Protein AF-Q09J12-F1 (afdb_monomer_lite)

pLDDT: mean 71.83, std 7.69, range [46.0, 81.81]

Organism: Macaca mulatta (NCBI:txid9544)

Radius of gyration: 20.4 Å; chains: 1; bounding box: 49×26×62 Å

Sequence (131 aa):
KKATPLKLIWSLVALIFTFFVPLLSIVTCYCCIARKLCAHYQQSGKHNKKLKKSIKIIFIVVAAFLVSWLPFNTFKLLAIVSGLQQERYFPSAMLQLGMEVSGPLAFANSCVNPFIYYIFDSYIRRAIVHC

InterPro domains:
  IPR000276 G protein-coupled receptor, rhodopsin-like [PF00001] (7-117)
  IPR000276 G protein-coupled receptor, rhodopsin-like [PR00237] (11-34)
  IPR000276 G protein-coupled receptor, rhodopsin-like [PR00237] (54-78)
  IPR000276 G protein-coupled receptor, rhodopsin-like [PR00237] (99-125)
  IPR017452 GPCR, rhodopsin-like, 7TM [PS50262] (1-117)
  IPR050119 C-C chemokine receptor type 1-9-like [PTHR10489] (4-129)

Foldseek 3Di:
DQQDVVQLVVLVVVLCCLPVVLVVVLVVVVVVVVVVCVVVCVPPVDDPPVVVLVSVLSVVLSVLQCVLVVQLSVLVNVLNVCSNVVNPPHDNVVSVVSNVVSVVSNVCSVVVSVVSCCVRPPVVVVVVVVD

Secondary structure (DSSP, 8-state):
-PPPHHHHHHHHHHHHHHHHHHHHHHHHHHHHHHHHHHHHHHHH----HHHHHHHHHHHHHHHHHHHHHHHHHHHHHHHHHHHHTTTSSS-HHHHHHHHHHHHHHHHHHHHHHHHHHHHH-HHHHHHHHT-

Structure (mmCIF, N/CA/C/O backbone):
data_AF-Q09J12-F1
#
_entry.id   AF-Q09J12-F1
#
loop_
_atom_site.group_PDB
_atom_site.id
_atom_site.type_symbol
_atom_site.label_atom_id
_atom_site.label_alt_id
_atom_site.label_comp_id
_atom_site.label_asym_id
_atom_site.label_entity_id
_atom_site.label_seq_id
_atom_site.pdbx_PDB_ins_code
_atom_site.Cartn_x
_atom_site.Cartn_y
_atom_site.Cartn_z
_atom_site.occupancy
_atom_site.B_iso_or_equiv
_atom_site.auth_seq_id
_atom_site.auth_comp_id
_atom_site.auth_asym_id
_atom_site.auth_atom_id
_atom_site.pdbx_PDB_model_num
ATOM 1 N N . LYS A 1 1 ? 16.988 1.850 -25.900 1.00 48.19 1 LYS A N 1
ATOM 2 C CA . LYS A 1 1 ? 16.927 3.139 -25.159 1.00 48.19 1 LYS A CA 1
ATOM 3 C C . LYS A 1 1 ? 17.397 2.861 -23.725 1.00 48.19 1 LYS A C 1
ATOM 5 O O . LYS A 1 1 ? 16.629 2.284 -22.972 1.00 48.19 1 LYS A O 1
ATOM 10 N N . LYS A 1 2 ? 18.675 3.111 -23.385 1.00 46.00 2 LYS A N 1
ATOM 11 C CA . LYS A 1 2 ? 19.261 2.706 -22.086 1.00 46.00 2 LYS A CA 1
ATOM 12 C C . LYS A 1 2 ? 18.521 3.405 -20.937 1.00 46.00 2 LYS A C 1
ATOM 14 O O . LYS A 1 2 ? 18.435 4.632 -20.933 1.00 46.00 2 LYS A O 1
ATOM 19 N N . ALA A 1 3 ? 17.965 2.648 -19.992 1.00 56.19 3 ALA A N 1
ATOM 20 C CA . ALA A 1 3 ? 17.403 3.230 -18.778 1.00 56.19 3 ALA A CA 1
ATOM 21 C C . ALA A 1 3 ? 18.550 3.779 -17.918 1.00 56.19 3 ALA A C 1
ATOM 23 O O . ALA A 1 3 ? 19.540 3.093 -17.673 1.00 56.19 3 ALA A O 1
ATOM 24 N N . THR A 1 4 ? 18.445 5.036 -17.496 1.00 68.75 4 THR A N 1
ATOM 25 C CA . THR A 1 4 ? 19.445 5.675 -16.640 1.00 68.75 4 THR A CA 1
ATOM 26 C C . THR A 1 4 ? 19.473 4.992 -15.265 1.00 68.75 4 THR A C 1
ATOM 28 O O . THR A 1 4 ? 18.400 4.756 -14.703 1.00 68.75 4 THR A O 1
ATOM 31 N N . PRO A 1 5 ? 20.657 4.713 -14.681 1.00 68.81 5 PRO A N 1
ATOM 32 C CA . PRO A 1 5 ? 20.793 4.033 -13.381 1.00 68.81 5 PRO A CA 1
ATOM 33 C C . PRO A 1 5 ? 20.008 4.735 -12.263 1.00 68.81 5 PRO A C 1
ATOM 35 O O . PRO A 1 5 ? 19.486 4.096 -11.354 1.00 68.81 5 PRO A O 1
ATOM 38 N N . LEU A 1 6 ? 19.816 6.047 -12.400 1.00 71.75 6 LEU A N 1
ATOM 39 C CA . LEU A 1 6 ? 18.989 6.861 -11.521 1.00 71.75 6 LEU A CA 1
ATOM 40 C C . LEU A 1 6 ? 17.532 6.361 -11.427 1.00 71.75 6 LEU A C 1
ATOM 42 O O . LEU A 1 6 ? 16.976 6.303 -10.336 1.00 71.75 6 LEU A O 1
ATOM 46 N N . LYS A 1 7 ? 16.906 5.945 -12.539 1.00 71.38 7 LYS A N 1
ATOM 47 C CA . LYS A 1 7 ? 15.503 5.479 -12.547 1.00 71.38 7 LYS A CA 1
ATOM 48 C C . LYS A 1 7 ? 15.308 4.171 -11.778 1.00 71.38 7 LYS A C 1
ATOM 50 O O . LYS A 1 7 ? 14.260 3.979 -11.160 1.00 71.38 7 LYS A O 1
ATOM 55 N N . LEU A 1 8 ? 16.310 3.291 -11.807 1.00 70.06 8 LEU A N 1
ATOM 56 C CA . LEU A 1 8 ? 16.318 2.056 -11.024 1.00 70.06 8 LEU A CA 1
ATOM 57 C C . LEU A 1 8 ? 16.431 2.347 -9.532 1.00 70.06 8 LEU A C 1
ATOM 59 O O . LEU A 1 8 ? 15.636 1.823 -8.759 1.00 70.06 8 LEU A O 1
ATOM 63 N N . ILE A 1 9 ? 17.370 3.216 -9.148 1.00 77.56 9 ILE A N 1
ATOM 64 C CA . ILE A 1 9 ? 17.574 3.600 -7.747 1.00 77.56 9 ILE A CA 1
ATOM 65 C C . ILE A 1 9 ? 16.275 4.169 -7.174 1.00 77.56 9 ILE A C 1
ATOM 67 O O . ILE A 1 9 ? 15.800 3.683 -6.155 1.00 77.56 9 ILE A O 1
ATOM 71 N N . TRP A 1 10 ? 15.631 5.113 -7.869 1.00 77.25 10 TRP A N 1
ATOM 72 C CA . TRP A 1 10 ? 14.355 5.677 -7.416 1.00 77.25 10 TRP A CA 1
ATOM 73 C C . TRP A 1 10 ? 13.234 4.644 -7.307 1.00 77.25 10 TRP A C 1
ATOM 75 O O . TRP A 1 10 ? 12.438 4.716 -6.376 1.00 77.25 10 TRP A O 1
ATOM 85 N N . SER A 1 11 ? 13.163 3.683 -8.229 1.00 74.31 11 SER A N 1
ATOM 86 C CA . SER A 1 11 ? 12.115 2.655 -8.203 1.00 74.31 11 SER A CA 1
ATOM 87 C C . SER A 1 11 ? 12.320 1.662 -7.056 1.00 74.31 11 SER A C 1
ATOM 89 O O . SER A 1 11 ? 11.360 1.313 -6.376 1.00 74.31 11 SER A O 1
ATOM 91 N N . LEU A 1 12 ? 13.565 1.255 -6.791 1.00 76.50 12 LEU A N 1
ATOM 92 C CA . LEU A 1 12 ? 13.913 0.397 -5.654 1.00 76.50 12 LEU A CA 1
ATOM 93 C C . LEU A 1 12 ? 13.688 1.113 -4.322 1.00 76.50 12 LEU A C 1
ATOM 95 O O . LEU A 1 12 ? 13.082 0.545 -3.417 1.00 76.50 12 LEU A O 1
ATOM 99 N N . VAL A 1 13 ? 14.120 2.373 -4.221 1.00 79.56 13 VAL A N 1
ATOM 100 C CA . VAL A 1 13 ? 13.886 3.213 -3.041 1.00 79.56 13 VAL A CA 1
ATOM 101 C C . VAL A 1 13 ? 12.392 3.370 -2.794 1.00 79.56 13 VAL A C 1
ATOM 103 O O . VAL A 1 13 ? 11.956 3.148 -1.670 1.00 79.56 13 VAL A O 1
ATOM 106 N N . ALA A 1 14 ? 11.601 3.683 -3.826 1.00 78.94 14 ALA A N 1
ATOM 107 C CA . ALA A 1 14 ? 10.153 3.804 -3.707 1.00 78.94 14 ALA A CA 1
ATOM 108 C C . ALA A 1 14 ? 9.515 2.499 -3.219 1.00 78.94 14 ALA A C 1
ATOM 110 O O . ALA A 1 14 ? 8.726 2.545 -2.284 1.00 78.94 14 ALA A O 1
ATOM 111 N N . LEU A 1 15 ? 9.904 1.348 -3.779 1.00 75.56 15 LEU A N 1
ATOM 112 C CA . LEU A 1 15 ? 9.351 0.042 -3.414 1.00 75.56 15 LEU A CA 1
ATOM 113 C C . LEU A 1 15 ? 9.677 -0.322 -1.958 1.00 75.56 15 LEU A C 1
ATOM 115 O O . LEU A 1 15 ? 8.775 -0.671 -1.194 1.00 75.56 15 LEU A O 1
ATOM 119 N N . ILE A 1 16 ? 10.935 -0.132 -1.543 1.00 76.94 16 ILE A N 1
ATOM 120 C CA . ILE A 1 16 ? 11.374 -0.318 -0.154 1.00 76.94 16 ILE A CA 1
ATOM 121 C C . ILE A 1 16 ? 10.613 0.629 0.777 1.00 76.94 16 ILE A C 1
ATOM 123 O O . ILE A 1 16 ? 10.078 0.177 1.785 1.00 76.94 16 ILE A O 1
ATOM 127 N N . PHE A 1 17 ? 10.494 1.915 0.442 1.00 75.06 17 PHE A N 1
ATOM 128 C CA . PHE A 1 17 ? 9.785 2.885 1.281 1.00 75.06 17 PHE A CA 1
ATOM 129 C C . PHE A 1 17 ? 8.292 2.573 1.396 1.00 75.06 17 PHE A C 1
ATOM 131 O O . PHE A 1 17 ? 7.764 2.552 2.506 1.00 75.06 17 PHE A O 1
ATOM 138 N N . THR A 1 18 ? 7.614 2.275 0.283 1.00 72.75 18 THR A N 1
ATOM 139 C CA . THR A 1 18 ? 6.187 1.917 0.296 1.00 72.75 18 THR A CA 1
ATOM 140 C C . THR A 1 18 ? 5.903 0.640 1.072 1.00 72.75 18 THR A C 1
ATOM 142 O O . THR A 1 18 ? 4.796 0.494 1.572 1.00 72.75 18 THR A O 1
ATOM 145 N N . PHE A 1 19 ? 6.875 -0.265 1.210 1.00 71.81 19 PHE A N 1
ATOM 146 C CA . PHE A 1 19 ? 6.693 -1.512 1.946 1.00 71.81 19 PHE A CA 1
ATOM 147 C C . PHE A 1 19 ? 7.108 -1.395 3.417 1.00 71.81 19 PHE A C 1
ATOM 149 O O . PHE A 1 19 ? 6.331 -1.721 4.311 1.00 71.81 19 PHE A O 1
ATOM 156 N N . PHE A 1 20 ? 8.312 -0.892 3.696 1.00 76.38 20 PHE A N 1
ATOM 157 C CA . PHE A 1 20 ? 8.864 -0.854 5.050 1.00 76.38 20 PHE A CA 1
ATOM 158 C C . PHE A 1 20 ? 8.251 0.239 5.919 1.00 76.38 20 PHE A C 1
ATOM 160 O O . PHE A 1 20 ? 8.015 -0.008 7.098 1.00 76.38 20 PHE A O 1
ATOM 167 N N . VAL A 1 21 ? 7.955 1.426 5.379 1.00 75.94 21 VAL A N 1
ATOM 168 C CA . VAL A 1 21 ? 7.422 2.526 6.201 1.00 75.94 21 VAL A CA 1
ATOM 169 C C . VAL A 1 21 ? 6.047 2.187 6.791 1.00 75.94 21 VAL A C 1
ATOM 171 O O . VAL A 1 21 ? 5.884 2.323 8.008 1.00 75.94 21 VAL A O 1
ATOM 174 N N . PRO A 1 22 ? 5.063 1.685 6.016 1.00 74.69 22 PRO A N 1
ATOM 175 C CA . PRO A 1 22 ? 3.766 1.329 6.585 1.00 74.69 22 PRO A CA 1
ATOM 176 C C . PRO A 1 22 ? 3.857 0.129 7.531 1.00 74.69 22 PRO A C 1
ATOM 178 O O . PRO A 1 22 ? 3.194 0.107 8.568 1.00 74.69 22 PRO A O 1
ATOM 181 N N . LEU A 1 23 ? 4.716 -0.844 7.215 1.00 74.75 23 LEU A N 1
ATOM 182 C CA . LEU A 1 23 ? 4.882 -2.059 8.008 1.00 74.75 23 LEU A CA 1
ATOM 183 C C . LEU A 1 23 ? 5.529 -1.758 9.367 1.00 74.75 23 LEU A C 1
ATOM 185 O O . LEU A 1 23 ? 5.001 -2.164 10.401 1.00 74.75 23 LEU A O 1
ATOM 189 N N . LEU A 1 24 ? 6.599 -0.959 9.391 1.00 80.44 24 LEU A N 1
ATOM 190 C CA . LEU A 1 24 ? 7.237 -0.502 10.629 1.00 80.44 24 LEU A CA 1
ATOM 191 C C . LEU A 1 24 ? 6.306 0.386 11.463 1.00 80.44 24 LEU A C 1
ATOM 193 O O . LEU A 1 24 ? 6.288 0.262 12.690 1.00 80.44 24 LEU A O 1
ATOM 197 N N . SER A 1 25 ? 5.505 1.242 10.819 1.00 80.94 25 SER A N 1
ATOM 198 C CA . SER A 1 25 ? 4.523 2.087 11.509 1.00 80.94 25 SER A CA 1
ATOM 199 C C . SER A 1 25 ? 3.460 1.246 12.221 1.00 80.94 25 SER A C 1
ATOM 201 O O . SER A 1 25 ? 3.239 1.422 13.422 1.00 80.94 25 SER A O 1
ATOM 203 N N . ILE A 1 26 ? 2.871 0.260 11.531 1.00 78.69 26 ILE A N 1
ATOM 204 C CA . ILE A 1 26 ? 1.891 -0.659 12.127 1.00 78.69 26 ILE A CA 1
ATOM 205 C C . ILE A 1 26 ? 2.515 -1.453 13.264 1.00 78.69 26 ILE A C 1
ATOM 207 O O . ILE A 1 26 ? 1.932 -1.503 14.344 1.00 78.69 26 ILE A O 1
ATOM 211 N N . VAL A 1 27 ? 3.682 -2.064 13.043 1.00 80.38 27 VAL A N 1
ATOM 212 C CA . VAL A 1 27 ? 4.345 -2.897 14.055 1.00 80.38 27 VAL A CA 1
ATOM 213 C C . VAL A 1 27 ? 4.642 -2.076 15.304 1.00 80.38 27 VAL A C 1
ATOM 215 O O . VAL A 1 27 ? 4.250 -2.469 16.399 1.00 80.38 27 VAL A O 1
ATOM 218 N N . THR A 1 28 ? 5.246 -0.897 15.152 1.00 81.81 28 THR A N 1
ATOM 219 C CA . THR A 1 28 ? 5.572 -0.022 16.287 1.00 81.81 28 THR A CA 1
ATOM 220 C C . THR A 1 28 ? 4.307 0.425 17.015 1.00 81.81 28 THR A C 1
ATOM 222 O O . TH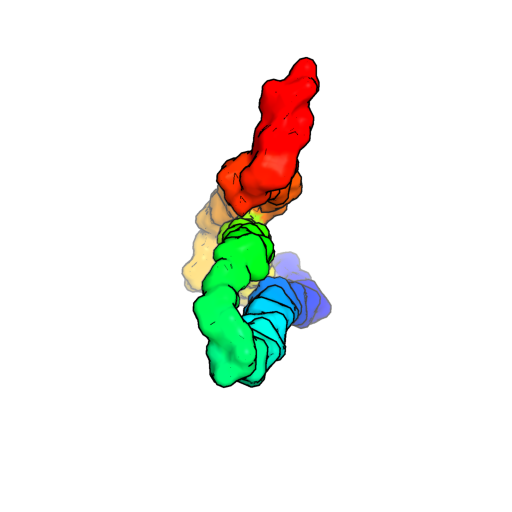R A 1 28 ? 4.239 0.357 18.244 1.00 81.81 28 THR A O 1
ATOM 225 N N . CYS A 1 29 ? 3.268 0.820 16.274 1.00 79.44 29 CYS A N 1
ATOM 226 C CA . CYS A 1 29 ? 1.987 1.212 16.853 1.00 79.44 29 CYS A CA 1
ATOM 227 C C . CYS A 1 29 ? 1.349 0.045 17.625 1.00 79.44 29 CYS A C 1
ATOM 229 O O . CYS A 1 29 ? 0.914 0.220 18.763 1.00 79.44 29 CYS A O 1
ATOM 231 N N . TYR A 1 30 ? 1.368 -1.165 17.061 1.00 76.50 30 TYR A N 1
ATOM 232 C CA . TYR A 1 30 ? 0.812 -2.371 17.670 1.00 76.50 30 TYR A CA 1
ATOM 233 C C . TYR A 1 30 ? 1.598 -2.807 18.906 1.00 76.50 30 TYR A C 1
ATOM 235 O O . TYR A 1 30 ? 0.992 -3.139 19.921 1.00 76.50 30 TYR A O 1
ATOM 243 N N . CYS A 1 31 ? 2.930 -2.727 18.877 1.00 80.25 31 CYS A N 1
ATOM 244 C CA . CYS A 1 31 ? 3.772 -2.943 20.050 1.00 80.25 31 CYS A CA 1
ATOM 245 C C . CYS A 1 31 ? 3.442 -1.937 21.162 1.00 80.25 31 CYS A C 1
ATOM 247 O O . CYS A 1 31 ? 3.271 -2.331 22.314 1.00 80.25 31 CYS A O 1
ATOM 249 N N . CYS A 1 32 ? 3.293 -0.650 20.836 1.00 80.94 32 CYS A N 1
ATOM 250 C CA . CYS A 1 32 ? 2.915 0.385 21.801 1.00 80.94 32 CYS A CA 1
ATOM 251 C C . CYS A 1 32 ? 1.510 0.165 22.379 1.00 80.94 32 CYS A C 1
ATOM 253 O O . CYS A 1 32 ? 1.312 0.297 23.587 1.00 80.94 32 CYS A O 1
ATOM 255 N N . ILE A 1 33 ? 0.541 -0.207 21.539 1.00 76.94 33 ILE A N 1
ATOM 256 C CA . ILE A 1 33 ? -0.823 -0.522 21.965 1.00 76.94 33 ILE A CA 1
ATOM 257 C C . ILE A 1 33 ? -0.846 -1.776 22.829 1.00 76.94 33 ILE A C 1
ATOM 259 O O . ILE A 1 33 ? -1.488 -1.756 23.869 1.00 76.94 33 ILE A O 1
ATOM 263 N N . ALA A 1 34 ? -0.158 -2.848 22.437 1.00 74.25 34 ALA A N 1
ATOM 264 C CA . ALA A 1 34 ? -0.085 -4.084 23.206 1.00 74.25 34 ALA A CA 1
ATOM 265 C C . ALA A 1 34 ? 0.550 -3.837 24.578 1.00 74.25 34 ALA A C 1
ATOM 267 O O . ALA A 1 34 ? 0.011 -4.288 25.583 1.00 74.25 34 ALA A O 1
ATOM 268 N N . ARG A 1 35 ? 1.626 -3.039 24.645 1.00 81.19 35 ARG A N 1
ATOM 269 C CA . ARG A 1 35 ? 2.248 -2.625 25.913 1.00 81.19 35 ARG A CA 1
ATOM 270 C C . ARG A 1 35 ? 1.289 -1.817 26.784 1.00 81.19 35 ARG A C 1
ATOM 272 O O . ARG A 1 35 ? 1.092 -2.165 27.945 1.00 81.19 35 ARG A O 1
ATOM 279 N N . LYS A 1 36 ? 0.647 -0.780 26.227 1.00 76.69 36 LYS A N 1
ATOM 280 C CA . LYS A 1 36 ? -0.356 0.017 26.957 1.00 76.69 36 LYS A CA 1
ATOM 281 C C . LYS A 1 36 ? -1.537 -0.837 27.397 1.00 76.69 36 LYS A C 1
ATOM 283 O O . LYS A 1 36 ? -2.012 -0.670 28.510 1.00 76.69 36 LYS A O 1
ATOM 288 N N . LEU A 1 37 ? -2.010 -1.745 26.550 1.00 69.25 37 LEU A N 1
ATOM 289 C CA . LEU A 1 37 ? -3.152 -2.596 26.844 1.00 69.25 37 LEU A CA 1
ATOM 290 C C . LEU A 1 37 ? -2.805 -3.628 27.914 1.00 69.25 37 LEU A C 1
ATOM 292 O O . LEU A 1 37 ? -3.603 -3.776 28.821 1.00 69.25 37 LEU A O 1
ATOM 296 N N . CYS A 1 38 ? -1.637 -4.275 27.877 1.00 69.25 38 CYS A N 1
ATOM 297 C CA . CYS A 1 38 ? -1.190 -5.155 28.962 1.00 69.25 38 CYS A CA 1
ATOM 298 C C . CYS A 1 38 ? -1.117 -4.400 30.293 1.00 69.25 38 CYS A C 1
ATOM 300 O O . CYS A 1 38 ? -1.721 -4.845 31.265 1.00 69.25 38 CYS A O 1
ATOM 302 N N . ALA A 1 39 ? -0.483 -3.223 30.313 1.0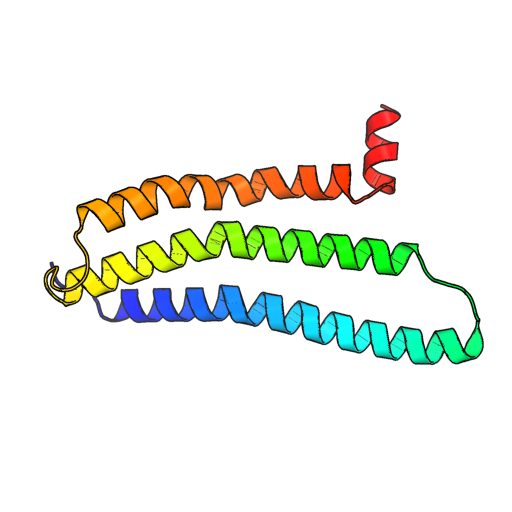0 72.81 39 ALA A N 1
ATOM 303 C CA . ALA A 1 39 ? -0.378 -2.401 31.519 1.00 72.81 39 ALA A CA 1
ATOM 304 C C . ALA A 1 39 ? -1.755 -1.970 32.067 1.00 72.81 39 ALA A C 1
ATOM 306 O O . ALA A 1 39 ? -1.992 -2.016 33.269 1.00 72.81 39 ALA A O 1
ATOM 307 N N . HIS A 1 40 ? -2.695 -1.596 31.192 1.00 64.88 40 HIS A N 1
ATOM 308 C CA . HIS A 1 40 ? -4.026 -1.118 31.591 1.00 64.88 40 HIS A CA 1
ATOM 309 C C . HIS A 1 40 ? -5.032 -2.250 31.875 1.00 64.88 40 HIS A C 1
ATOM 311 O O . HIS A 1 40 ? -5.956 -2.074 32.671 1.00 64.88 40 HIS A O 1
ATOM 317 N N . TYR A 1 41 ? -4.887 -3.408 31.222 1.00 60.69 41 TYR A N 1
ATOM 318 C CA . TYR A 1 41 ? -5.739 -4.591 31.397 1.00 60.69 41 TYR A CA 1
ATOM 319 C C . TYR A 1 41 ? -5.477 -5.258 32.744 1.00 60.69 41 TYR A C 1
ATOM 321 O O . TYR A 1 41 ? -6.431 -5.656 33.407 1.00 60.69 41 TYR A O 1
ATOM 329 N N . GLN A 1 42 ? -4.213 -5.268 33.184 1.00 58.72 42 GLN A N 1
ATOM 330 C CA . GLN A 1 42 ? -3.835 -5.668 34.541 1.00 58.72 42 GLN A CA 1
ATOM 331 C C . GLN A 1 42 ? -4.502 -4.807 35.625 1.00 58.72 42 GLN A C 1
ATOM 333 O O . GLN A 1 42 ? -4.690 -5.292 36.734 1.00 58.72 42 GLN A O 1
ATOM 338 N N . GLN A 1 43 ? -4.888 -3.562 35.315 1.00 57.59 43 GLN A N 1
ATOM 339 C CA . GLN A 1 43 ? -5.448 -2.630 36.300 1.00 57.59 43 GLN A CA 1
ATOM 340 C C . GLN A 1 43 ? -6.963 -2.391 36.207 1.00 57.59 43 GLN A C 1
ATOM 342 O O . GLN A 1 43 ? -7.553 -1.953 37.187 1.00 57.59 43 GLN A O 1
ATOM 347 N N . SER A 1 44 ? -7.617 -2.625 35.060 1.00 58.34 44 SER A N 1
ATOM 348 C CA . SER A 1 44 ? -8.990 -2.122 34.846 1.00 58.34 44 SER A CA 1
ATOM 349 C C . SER A 1 44 ? -10.012 -3.150 34.343 1.00 58.34 44 SER A C 1
ATOM 351 O O . SER A 1 44 ? -11.206 -2.856 34.368 1.00 58.34 44 SER A O 1
ATOM 353 N N . GLY A 1 45 ? -9.608 -4.332 33.855 1.00 57.53 45 GLY A N 1
ATOM 354 C CA . GLY A 1 45 ? -10.531 -5.382 33.370 1.00 57.53 45 GLY A CA 1
ATOM 355 C C . GLY A 1 45 ? -11.465 -4.989 32.202 1.00 57.53 45 GLY A C 1
ATOM 356 O O . GLY A 1 45 ? -12.196 -5.824 31.671 1.00 57.53 45 GLY A O 1
ATOM 357 N N . LYS A 1 46 ? -11.460 -3.725 31.756 1.00 57.66 46 LYS A N 1
ATOM 358 C CA . LYS A 1 46 ? -12.350 -3.200 30.716 1.00 57.66 46 LYS A CA 1
ATOM 359 C C . LYS A 1 46 ? -11.777 -3.419 29.318 1.00 57.66 46 LYS A C 1
ATOM 361 O O . LYS A 1 46 ? -10.734 -2.891 28.936 1.00 57.66 46 LYS A O 1
ATOM 366 N N . HIS A 1 47 ? -12.530 -4.155 28.505 1.00 59.38 47 HIS A N 1
ATOM 367 C CA . HIS A 1 47 ? -12.227 -4.414 27.101 1.00 59.38 47 HIS A CA 1
ATOM 368 C C . HIS A 1 47 ? -12.449 -3.147 26.252 1.00 59.38 47 HIS A C 1
ATOM 370 O O . HIS A 1 47 ? -13.584 -2.797 25.923 1.00 59.38 47 HIS A O 1
ATOM 376 N N . ASN A 1 48 ? -11.374 -2.466 25.842 1.00 68.50 48 ASN A N 1
ATOM 377 C CA . ASN A 1 48 ? -11.450 -1.264 25.000 1.00 68.50 48 ASN A CA 1
ATOM 378 C C . ASN A 1 48 ? -11.764 -1.603 23.524 1.00 68.50 48 ASN A C 1
ATOM 380 O O . ASN A 1 48 ? -10.913 -1.539 22.635 1.00 68.50 48 ASN A O 1
ATOM 384 N N . LYS A 1 49 ? -13.026 -1.971 23.253 1.00 68.81 49 LYS A N 1
ATOM 385 C CA . LYS A 1 49 ? -13.541 -2.345 21.917 1.00 68.81 49 LYS A CA 1
ATOM 386 C C . LYS A 1 49 ? -13.362 -1.234 20.866 1.00 68.81 49 LYS A C 1
ATOM 388 O O . LYS A 1 49 ? -13.147 -1.538 19.696 1.00 68.81 49 LYS A O 1
ATOM 393 N N . LYS A 1 50 ? -13.406 0.044 21.274 1.00 67.75 50 LYS A N 1
ATOM 394 C CA . LYS A 1 50 ? -13.217 1.205 20.379 1.00 67.75 50 LYS A CA 1
ATOM 395 C C . LYS A 1 50 ? -11.789 1.292 19.826 1.00 67.75 50 LYS A C 1
ATOM 397 O O . LYS A 1 50 ? -11.621 1.459 18.625 1.00 67.75 50 LYS A O 1
ATOM 402 N N . LEU A 1 51 ? -10.774 1.085 20.669 1.00 70.06 51 LEU A N 1
ATOM 403 C CA . LEU A 1 51 ? -9.366 1.139 20.258 1.00 70.06 51 LEU A CA 1
ATOM 404 C C . LEU A 1 51 ? -9.031 0.032 19.247 1.00 70.06 51 LEU A C 1
ATOM 406 O O . LEU A 1 51 ? -8.465 0.308 18.192 1.00 70.06 51 LEU A O 1
ATOM 410 N N . LYS A 1 52 ? -9.457 -1.210 19.526 1.00 71.00 52 LYS A N 1
ATOM 411 C CA . LYS A 1 52 ? -9.301 -2.342 18.592 1.00 71.00 52 LYS A CA 1
ATOM 412 C C . LYS A 1 52 ? -9.931 -2.054 17.228 1.00 71.00 52 LYS A C 1
ATOM 414 O O . LYS A 1 52 ? -9.382 -2.447 16.203 1.00 71.00 52 LYS A O 1
ATOM 419 N N . LYS A 1 53 ? -11.065 -1.350 17.213 1.00 72.12 53 LYS A N 1
ATOM 420 C CA . LYS A 1 53 ? -11.756 -0.958 15.986 1.00 72.12 53 LYS A CA 1
ATOM 421 C C . LYS A 1 53 ? -10.961 0.074 15.178 1.00 72.12 53 LYS A C 1
ATOM 423 O O . LYS A 1 53 ? -10.762 -0.151 13.990 1.00 72.12 53 LYS A O 1
ATOM 428 N N . SER A 1 54 ? -10.439 1.128 15.808 1.00 71.75 54 SER A N 1
ATOM 429 C CA . SER A 1 54 ? -9.581 2.119 15.136 1.00 71.75 54 SER A CA 1
ATOM 430 C C . SER A 1 54 ? -8.315 1.495 14.546 1.00 71.75 54 SER A C 1
ATOM 432 O O . SER A 1 54 ? -7.949 1.794 13.416 1.00 71.75 54 SER A O 1
ATOM 434 N N . ILE A 1 55 ? -7.686 0.564 15.265 1.00 70.75 55 ILE A N 1
ATOM 435 C CA . ILE A 1 55 ? -6.499 -0.154 14.774 1.00 70.75 55 ILE A CA 1
ATOM 436 C C . ILE A 1 55 ? -6.841 -1.019 13.566 1.00 70.75 55 ILE A C 1
ATOM 438 O O . ILE A 1 55 ? -6.106 -1.022 12.583 1.00 70.75 55 ILE A O 1
ATOM 442 N N . LYS A 1 56 ? -7.976 -1.728 13.620 1.00 74.56 56 LYS A N 1
ATOM 443 C CA . LYS A 1 56 ? -8.457 -2.524 12.490 1.00 74.56 56 LYS A CA 1
ATOM 444 C C . LYS A 1 56 ? -8.663 -1.651 11.249 1.00 74.56 56 LYS A C 1
ATOM 446 O O . LYS A 1 56 ? -8.278 -2.071 10.167 1.00 74.56 56 LYS A O 1
ATOM 451 N N . ILE A 1 57 ? -9.206 -0.441 11.403 1.00 75.50 57 ILE A N 1
ATOM 452 C CA . ILE A 1 57 ? -9.360 0.517 10.297 1.00 75.50 57 ILE A CA 1
ATOM 453 C C . ILE A 1 57 ? -7.994 0.897 9.717 1.00 75.50 57 ILE A C 1
ATOM 455 O O . ILE A 1 57 ? -7.804 0.774 8.514 1.00 75.50 57 ILE A O 1
ATOM 459 N N . ILE A 1 58 ? -7.030 1.292 10.557 1.00 75.19 58 ILE A N 1
ATOM 460 C CA . ILE A 1 58 ? -5.681 1.679 10.105 1.00 75.19 58 ILE A CA 1
ATOM 461 C C . ILE A 1 58 ? -5.007 0.527 9.353 1.00 75.19 58 ILE A C 1
ATOM 463 O O . ILE A 1 58 ? -4.452 0.737 8.278 1.00 75.19 58 ILE A O 1
ATOM 467 N N . PHE A 1 59 ? -5.099 -0.698 9.876 1.00 76.81 59 PHE A N 1
ATOM 468 C CA . PHE A 1 59 ? -4.562 -1.881 9.209 1.00 76.81 59 PHE A CA 1
ATOM 469 C C . PHE A 1 59 ? -5.203 -2.108 7.833 1.00 76.81 59 PHE A C 1
ATOM 471 O O . PHE A 1 59 ? -4.491 -2.375 6.871 1.00 76.81 59 PHE A O 1
ATOM 478 N N . ILE A 1 60 ? -6.529 -1.962 7.718 1.00 78.38 60 ILE A N 1
ATOM 479 C CA . ILE A 1 60 ? -7.247 -2.110 6.443 1.00 78.38 60 ILE A CA 1
ATOM 480 C C . ILE A 1 60 ? -6.833 -1.020 5.446 1.00 78.38 60 ILE A C 1
ATOM 482 O O . ILE A 1 60 ? -6.587 -1.341 4.289 1.00 78.38 60 ILE A O 1
ATOM 486 N N . VAL A 1 61 ? -6.705 0.240 5.880 1.00 78.19 61 VAL A N 1
ATOM 487 C CA . VAL A 1 61 ? -6.242 1.348 5.021 1.00 78.19 61 VAL A CA 1
ATOM 488 C C . VAL A 1 61 ? -4.830 1.085 4.504 1.00 78.19 61 VAL A C 1
ATOM 490 O O . VAL A 1 61 ? -4.576 1.215 3.311 1.00 78.19 61 VAL A O 1
ATOM 493 N N . VAL A 1 62 ? -3.914 0.657 5.373 1.00 78.56 62 VAL A N 1
ATOM 494 C CA . VAL A 1 62 ? -2.541 0.345 4.961 1.00 78.56 62 VAL A CA 1
ATOM 495 C C . VAL A 1 62 ? -2.494 -0.877 4.045 1.00 78.56 62 VAL A C 1
ATOM 497 O O . VAL A 1 62 ? -1.775 -0.858 3.052 1.00 78.56 62 VAL A O 1
ATOM 500 N N . ALA A 1 63 ? -3.270 -1.924 4.327 1.00 77.56 63 ALA A N 1
ATOM 501 C CA . ALA A 1 63 ? -3.353 -3.088 3.452 1.00 77.56 63 ALA A CA 1
ATOM 502 C C . ALA A 1 63 ? -3.898 -2.707 2.067 1.00 77.56 63 ALA A C 1
ATOM 504 O O . ALA A 1 63 ? -3.330 -3.117 1.059 1.00 77.56 63 ALA A O 1
ATOM 505 N N . ALA A 1 64 ? -4.943 -1.877 2.008 1.00 80.88 64 ALA A N 1
ATOM 506 C CA . ALA A 1 64 ? -5.477 -1.354 0.756 1.00 80.88 64 ALA A CA 1
ATOM 507 C C . ALA A 1 64 ? -4.432 -0.521 0.007 1.00 80.88 64 ALA A C 1
ATOM 509 O O . ALA A 1 64 ? -4.234 -0.737 -1.187 1.00 80.88 64 ALA A O 1
ATOM 510 N N . PHE A 1 65 ? -3.700 0.351 0.703 1.00 77.31 65 PHE A N 1
ATOM 511 C CA . PHE A 1 65 ? -2.600 1.114 0.120 1.00 77.31 65 PHE A CA 1
ATOM 512 C C . PHE A 1 65 ? -1.535 0.199 -0.489 1.00 77.31 65 PHE A C 1
ATOM 514 O O . PHE A 1 65 ? -1.180 0.363 -1.653 1.00 77.31 65 PHE A O 1
ATOM 521 N N . LEU A 1 66 ? -1.084 -0.813 0.255 1.00 78.62 66 LEU A N 1
ATOM 522 C CA . LEU A 1 66 ? -0.109 -1.786 -0.231 1.00 78.62 66 LEU A CA 1
ATOM 523 C C . LEU A 1 66 ? -0.639 -2.546 -1.449 1.00 78.62 66 LEU A C 1
ATOM 525 O O . LEU A 1 66 ? 0.033 -2.585 -2.469 1.00 78.62 66 LEU A O 1
ATOM 529 N N . VAL A 1 67 ? -1.852 -3.095 -1.397 1.00 76.56 67 VAL A N 1
ATOM 530 C CA . VAL A 1 67 ? -2.434 -3.861 -2.516 1.00 76.56 67 VAL A CA 1
ATOM 531 C C . VAL A 1 67 ? -2.657 -2.991 -3.756 1.00 76.56 67 VAL A C 1
ATOM 533 O O . VAL A 1 67 ? -2.519 -3.479 -4.872 1.00 76.56 67 VAL A O 1
ATOM 536 N N . SER A 1 68 ? -2.956 -1.704 -3.580 1.00 80.00 68 SER A N 1
ATOM 537 C CA . SER A 1 68 ? -3.179 -0.766 -4.688 1.00 80.00 68 SER A CA 1
ATOM 538 C C . SER A 1 68 ? -1.870 -0.312 -5.336 1.00 80.00 68 SER A C 1
ATOM 540 O O . SER A 1 68 ? -1.764 -0.227 -6.557 1.00 80.00 68 SER A O 1
ATOM 542 N N . TRP A 1 69 ? -0.855 -0.016 -4.520 1.00 76.31 69 TRP A N 1
ATOM 543 C CA . TRP A 1 69 ? 0.399 0.589 -4.974 1.00 76.31 69 TRP A CA 1
ATOM 544 C C . TRP A 1 69 ? 1.484 -0.431 -5.318 1.00 76.31 69 TRP A C 1
ATOM 546 O O . TRP A 1 69 ? 2.292 -0.180 -6.214 1.00 76.31 69 TRP A O 1
ATOM 556 N N . LEU A 1 70 ? 1.529 -1.574 -4.635 1.00 77.81 70 LEU A N 1
ATOM 557 C CA . LEU A 1 70 ? 2.534 -2.612 -4.856 1.00 77.81 70 LEU A CA 1
ATOM 558 C C . LEU A 1 70 ? 2.532 -3.157 -6.295 1.00 77.81 70 LEU A C 1
ATOM 560 O O . LEU A 1 70 ? 3.604 -3.149 -6.897 1.00 77.81 70 LEU A O 1
ATOM 564 N N . PRO A 1 71 ? 1.399 -3.581 -6.899 1.00 76.38 71 PRO A N 1
ATOM 565 C CA . PRO A 1 71 ? 1.414 -4.120 -8.259 1.00 76.38 71 PRO A CA 1
ATOM 566 C C . PRO A 1 71 ? 1.915 -3.087 -9.272 1.00 76.38 71 PRO A C 1
ATOM 568 O O . PRO A 1 71 ? 2.761 -3.414 -10.101 1.00 76.38 71 PRO A O 1
ATOM 571 N N . PHE A 1 72 ? 1.487 -1.826 -9.154 1.00 78.25 72 PHE A N 1
ATOM 572 C CA . PHE A 1 72 ? 1.932 -0.753 -10.045 1.00 78.25 72 PHE A CA 1
ATOM 573 C C . PHE A 1 72 ? 3.442 -0.502 -9.951 1.00 78.25 72 PHE A C 1
ATOM 575 O O . PHE A 1 72 ? 4.130 -0.434 -10.971 1.00 78.25 72 PHE A O 1
ATOM 582 N N . ASN A 1 73 ? 3.989 -0.423 -8.734 1.00 78.00 73 ASN A N 1
ATOM 583 C CA . ASN A 1 73 ? 5.429 -0.241 -8.540 1.00 78.00 73 ASN A CA 1
ATOM 584 C C . ASN A 1 73 ? 6.241 -1.461 -9.004 1.00 78.00 73 ASN A C 1
ATOM 586 O O . ASN A 1 73 ? 7.312 -1.287 -9.586 1.00 78.00 73 ASN A O 1
ATOM 590 N N . THR A 1 74 ? 5.721 -2.677 -8.824 1.00 77.50 74 THR A N 1
ATOM 591 C CA . THR A 1 74 ? 6.356 -3.916 -9.294 1.00 77.50 74 THR A CA 1
ATOM 592 C C . THR A 1 74 ? 6.406 -3.991 -10.820 1.00 77.50 74 THR A C 1
ATOM 594 O O . THR A 1 74 ? 7.483 -4.205 -11.377 1.00 77.50 74 THR A O 1
ATOM 597 N N . PHE A 1 75 ? 5.291 -3.755 -11.523 1.00 77.94 75 PHE A N 1
ATOM 598 C CA . PHE A 1 75 ? 5.274 -3.754 -12.993 1.00 77.94 75 PHE A CA 1
ATOM 599 C C . PHE A 1 75 ? 6.151 -2.645 -13.576 1.00 77.94 75 PHE A C 1
ATOM 601 O O . PHE A 1 75 ? 6.891 -2.878 -14.532 1.00 77.94 75 PHE A O 1
ATOM 608 N N . LYS A 1 76 ? 6.148 -1.462 -12.955 1.00 75.44 76 LYS A N 1
ATOM 609 C CA . LYS A 1 76 ? 7.032 -0.356 -13.330 1.00 75.44 76 LYS A CA 1
ATOM 610 C C . LYS A 1 76 ? 8.511 -0.722 -13.162 1.00 75.44 76 LYS A C 1
ATOM 612 O O . LYS A 1 76 ? 9.312 -0.411 -14.042 1.00 75.44 76 LYS A O 1
ATOM 617 N N . LEU A 1 77 ? 8.881 -1.410 -12.078 1.00 74.31 77 LEU A N 1
ATOM 618 C CA . LEU A 1 77 ? 10.248 -1.894 -11.868 1.00 74.31 77 LEU A CA 1
ATOM 619 C C . LEU A 1 77 ? 10.634 -2.944 -12.920 1.00 74.31 77 LEU A C 1
ATO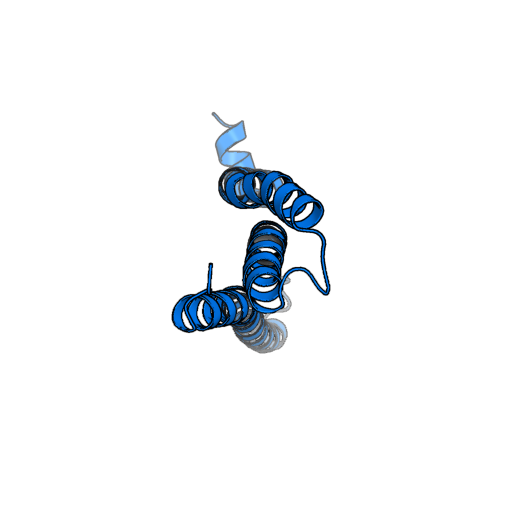M 621 O O . LEU A 1 77 ? 11.687 -2.822 -13.544 1.00 74.31 77 LEU A O 1
ATOM 625 N N . LEU A 1 78 ? 9.769 -3.932 -13.162 1.00 74.12 78 LEU A N 1
ATOM 626 C CA . LEU A 1 78 ? 9.984 -4.986 -14.158 1.00 74.12 78 LEU A CA 1
ATOM 627 C C . LEU A 1 78 ? 10.138 -4.424 -15.576 1.00 74.12 78 LEU A C 1
ATOM 629 O O . LEU A 1 78 ? 11.015 -4.874 -16.313 1.00 74.12 78 LEU A O 1
ATOM 633 N N . ALA A 1 79 ? 9.351 -3.412 -15.948 1.00 73.38 79 ALA A N 1
ATOM 634 C CA . ALA A 1 79 ? 9.475 -2.719 -17.230 1.00 73.38 79 ALA A CA 1
ATOM 635 C C . ALA A 1 79 ? 10.833 -2.011 -17.377 1.00 73.38 79 ALA A C 1
ATOM 637 O O . ALA A 1 79 ? 11.465 -2.074 -18.433 1.00 73.38 79 ALA A O 1
ATOM 638 N N . ILE A 1 80 ? 11.327 -1.381 -16.306 1.00 71.31 80 ILE A N 1
ATOM 639 C CA . ILE A 1 80 ? 12.641 -0.722 -16.297 1.00 71.31 80 ILE A CA 1
ATOM 640 C C . ILE A 1 80 ? 13.776 -1.755 -16.398 1.00 71.31 80 ILE A C 1
ATOM 642 O O . ILE A 1 80 ? 14.721 -1.546 -17.160 1.00 71.31 80 ILE A O 1
ATOM 646 N N . VAL A 1 81 ? 13.682 -2.870 -15.666 1.00 70.06 81 VAL A N 1
ATOM 647 C CA . VAL A 1 81 ? 14.678 -3.958 -15.682 1.00 70.06 81 VAL A CA 1
ATOM 648 C C . VAL A 1 81 ? 14.699 -4.682 -17.034 1.00 70.06 81 VAL A C 1
ATOM 650 O O . VAL A 1 81 ? 15.772 -4.927 -17.586 1.00 70.06 81 VAL A O 1
ATOM 653 N N . SER A 1 82 ? 13.536 -4.957 -17.624 1.00 70.75 82 SER A N 1
ATOM 654 C CA . SER A 1 82 ? 13.431 -5.634 -18.928 1.00 70.75 82 SER A CA 1
ATOM 655 C C . SER A 1 82 ? 13.970 -4.766 -20.068 1.00 70.75 82 SER A C 1
ATOM 657 O O . SER A 1 82 ? 14.682 -5.264 -20.943 1.00 70.75 82 SER A O 1
ATOM 659 N N . GLY A 1 83 ? 13.764 -3.446 -19.993 1.00 65.12 83 GLY A N 1
ATOM 660 C CA . GLY A 1 83 ? 14.378 -2.483 -20.909 1.00 65.12 83 GLY A CA 1
ATOM 661 C C . GLY A 1 83 ? 15.910 -2.392 -20.804 1.00 65.12 83 GLY A C 1
ATOM 662 O O . GLY A 1 83 ? 16.556 -1.912 -21.737 1.00 65.12 83 GLY A O 1
ATOM 663 N N . LEU A 1 84 ? 16.508 -2.857 -19.698 1.00 60.75 84 LEU A N 1
ATOM 664 C CA . LEU A 1 84 ? 17.963 -2.966 -19.520 1.00 60.75 84 LEU A CA 1
ATOM 665 C C . LEU A 1 84 ? 18.521 -4.302 -20.009 1.00 60.75 84 LEU A C 1
ATOM 667 O O . LEU A 1 84 ? 19.634 -4.332 -20.527 1.00 60.75 84 LEU A O 1
ATOM 671 N N . GLN A 1 85 ? 17.758 -5.388 -19.873 1.00 60.53 85 GLN A N 1
ATOM 672 C CA . GLN A 1 85 ? 18.160 -6.728 -20.312 1.00 60.53 85 GLN A CA 1
ATOM 673 C C . GLN A 1 85 ? 17.719 -7.082 -21.739 1.00 60.53 85 GLN A C 1
ATOM 675 O O . GLN A 1 85 ? 17.804 -8.247 -22.123 1.00 60.53 85 GLN A O 1
ATOM 680 N N . GLN A 1 86 ? 17.281 -6.093 -22.528 1.00 60.56 86 GLN A N 1
ATOM 681 C CA . GLN A 1 86 ? 16.864 -6.274 -23.922 1.00 60.56 86 GLN A CA 1
ATOM 682 C C . GLN A 1 86 ? 15.780 -7.358 -24.058 1.00 60.56 86 GLN A C 1
ATOM 684 O O . GLN A 1 86 ? 15.921 -8.286 -24.845 1.00 60.56 86 GLN A O 1
ATOM 689 N N . GLU A 1 87 ? 14.713 -7.250 -23.254 1.00 61.72 87 GLU A N 1
ATOM 690 C CA . GLU A 1 87 ? 13.522 -8.118 -23.342 1.00 61.72 87 GLU A CA 1
ATOM 691 C C . GLU A 1 87 ? 13.807 -9.620 -23.118 1.00 61.72 87 GLU A C 1
ATOM 693 O O . GLU A 1 87 ? 13.035 -10.474 -23.540 1.00 61.72 87 GLU A O 1
ATOM 698 N N . ARG A 1 88 ? 14.908 -9.984 -22.442 1.00 56.53 88 ARG A N 1
ATOM 699 C CA . ARG A 1 88 ? 15.272 -11.400 -22.226 1.00 56.53 88 ARG A CA 1
ATOM 700 C C . ARG A 1 88 ? 14.355 -12.177 -21.279 1.00 56.53 88 ARG A C 1
ATOM 702 O O . ARG A 1 88 ? 14.325 -13.399 -21.366 1.00 56.53 88 ARG A O 1
ATOM 709 N N . TYR A 1 89 ? 13.678 -11.496 -20.357 1.00 62.00 89 TYR A N 1
ATOM 710 C CA . TYR A 1 89 ? 12.941 -12.140 -19.258 1.00 62.00 89 TYR A CA 1
ATOM 711 C C . TYR A 1 89 ? 11.425 -11.956 -19.328 1.00 62.00 89 TYR A C 1
ATOM 713 O O . TYR A 1 89 ? 10.693 -12.867 -18.955 1.00 62.00 89 TYR A O 1
ATOM 721 N N . PHE A 1 90 ? 10.943 -10.805 -19.803 1.00 66.81 90 PHE A N 1
ATOM 722 C CA . PHE A 1 90 ? 9.513 -10.515 -19.888 1.00 66.81 90 PHE A CA 1
ATOM 723 C C . PHE A 1 90 ? 9.188 -9.800 -21.200 1.00 66.81 90 PHE A C 1
ATOM 725 O O . PHE A 1 90 ? 9.879 -8.834 -21.531 1.00 66.81 90 PHE A O 1
ATOM 732 N N . PRO A 1 91 ? 8.126 -10.216 -21.916 1.00 76.56 91 PRO A N 1
ATOM 733 C CA . PRO A 1 91 ? 7.632 -9.481 -23.069 1.00 76.56 91 PRO A CA 1
ATOM 734 C C . PRO A 1 91 ? 7.111 -8.103 -22.647 1.00 76.56 91 PRO A C 1
ATOM 736 O O . PRO A 1 91 ? 6.259 -7.993 -21.761 1.00 76.56 91 PRO A O 1
ATOM 739 N N . SER A 1 92 ? 7.549 -7.051 -23.330 1.00 71.6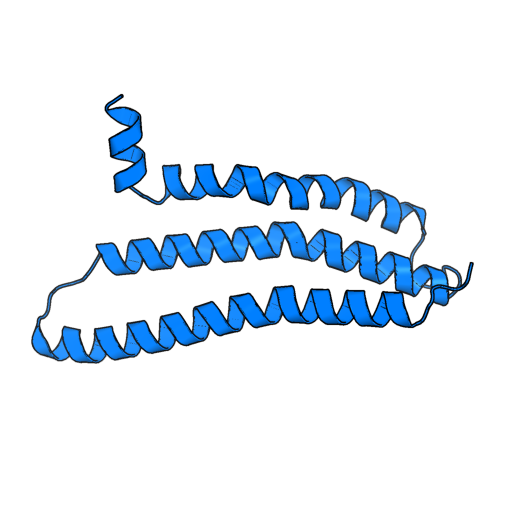9 92 SER A N 1
ATOM 740 C CA . SER A 1 92 ? 7.082 -5.667 -23.155 1.00 71.69 92 SER A CA 1
ATOM 741 C C . SER A 1 92 ? 5.562 -5.527 -23.198 1.00 71.69 92 SER A C 1
ATOM 743 O O . SER A 1 92 ? 5.015 -4.727 -22.441 1.00 71.69 92 SER A O 1
ATOM 745 N N . ALA A 1 93 ? 4.868 -6.335 -24.006 1.00 76.31 93 ALA A N 1
ATOM 746 C CA . ALA A 1 93 ? 3.406 -6.371 -24.054 1.00 76.31 93 ALA A CA 1
ATOM 747 C C . ALA A 1 93 ? 2.774 -6.796 -22.713 1.00 76.31 93 ALA A C 1
ATOM 749 O O . ALA A 1 93 ? 1.810 -6.179 -22.265 1.00 76.31 93 ALA A O 1
ATOM 750 N N . MET A 1 94 ? 3.342 -7.794 -22.022 1.00 76.69 94 MET A N 1
ATOM 751 C CA . MET A 1 94 ? 2.849 -8.223 -20.704 1.00 76.69 94 MET A CA 1
ATOM 752 C C . MET A 1 94 ? 3.097 -7.156 -19.632 1.00 76.69 94 MET A C 1
ATOM 754 O O . MET A 1 94 ? 2.266 -6.958 -18.749 1.00 76.69 94 MET A O 1
ATOM 758 N N . LEU A 1 95 ? 4.224 -6.445 -19.713 1.00 76.62 95 LEU A N 1
ATOM 759 C CA . LEU A 1 95 ? 4.560 -5.365 -18.780 1.00 76.62 95 LEU A CA 1
ATOM 760 C C . LEU A 1 95 ? 3.676 -4.131 -18.985 1.00 76.62 95 LEU A C 1
ATOM 762 O O . LEU A 1 95 ? 3.268 -3.506 -18.007 1.00 76.62 95 LEU A O 1
ATOM 766 N N . GLN A 1 96 ? 3.361 -3.793 -20.239 1.00 76.19 96 GLN A N 1
ATOM 767 C CA . GLN A 1 96 ? 2.423 -2.720 -20.571 1.00 76.19 96 GLN A CA 1
ATOM 768 C C . GLN A 1 96 ? 1.015 -3.050 -20.082 1.00 76.19 96 GLN A C 1
ATOM 770 O O . GLN A 1 96 ? 0.442 -2.248 -19.350 1.00 76.19 96 GLN A O 1
ATOM 775 N N . LEU A 1 97 ? 0.519 -4.258 -20.367 1.00 80.75 97 LEU A N 1
ATOM 776 C CA . LEU A 1 97 ? -0.775 -4.718 -19.866 1.00 80.75 97 LEU A CA 1
ATOM 777 C C . LEU A 1 97 ? -0.823 -4.691 -18.327 1.00 80.75 97 LEU A C 1
ATOM 779 O O . LEU A 1 97 ? -1.786 -4.216 -17.731 1.00 80.75 97 LEU A O 1
ATOM 783 N N . GLY A 1 98 ? 0.251 -5.134 -17.664 1.00 78.69 98 GLY A N 1
ATOM 784 C CA . GLY A 1 98 ? 0.375 -5.071 -16.209 1.00 78.69 98 GLY A CA 1
ATOM 785 C C . GLY A 1 98 ? 0.305 -3.644 -15.660 1.00 78.69 98 GLY A C 1
ATOM 786 O O . GLY A 1 98 ? -0.367 -3.409 -14.655 1.00 78.69 98 GLY A O 1
ATOM 787 N N . MET A 1 99 ? 0.937 -2.669 -16.320 1.00 77.56 99 MET A N 1
ATOM 788 C CA . MET A 1 99 ? 0.846 -1.250 -15.948 1.00 77.56 99 MET A CA 1
ATOM 789 C C . MET A 1 99 ? -0.536 -0.644 -16.229 1.00 77.56 99 MET A C 1
ATOM 791 O O . MET A 1 99 ? -1.020 0.131 -15.407 1.00 77.56 99 MET A O 1
ATOM 795 N N . GLU A 1 100 ? -1.190 -1.011 -17.331 1.00 79.69 100 GLU A N 1
ATOM 796 C CA . GLU A 1 100 ? -2.548 -0.556 -17.659 1.00 79.69 100 GLU A CA 1
ATOM 797 C C . GLU A 1 100 ? -3.593 -1.065 -16.667 1.00 79.69 100 GLU A C 1
ATOM 799 O O . GLU A 1 100 ? -4.511 -0.331 -16.320 1.00 79.69 100 GLU A O 1
ATOM 804 N N . VAL A 1 101 ? -3.436 -2.289 -16.158 1.00 80.81 101 VAL A N 1
ATOM 805 C CA . VAL A 1 101 ? -4.346 -2.860 -15.152 1.00 80.81 101 VAL A CA 1
ATOM 806 C C . VAL A 1 101 ? -4.029 -2.341 -13.746 1.00 80.81 101 VAL A C 1
ATOM 808 O O . VAL A 1 101 ? -4.931 -2.063 -12.955 1.00 80.81 101 VAL A O 1
ATOM 811 N N . SER A 1 102 ? -2.747 -2.184 -13.411 1.00 79.56 102 SER A N 1
ATOM 812 C CA . SER A 1 102 ? -2.332 -1.740 -12.072 1.00 79.56 102 SER A CA 1
ATOM 813 C C . SER A 1 102 ? -2.427 -0.226 -11.859 1.00 79.56 102 SER A C 1
ATOM 815 O O . SER A 1 102 ? -2.577 0.213 -10.720 1.00 79.56 102 SER A O 1
ATOM 817 N N . GLY A 1 103 ? -2.393 0.578 -12.926 1.00 78.06 103 GLY A N 1
ATOM 818 C CA . GLY A 1 103 ? -2.570 2.030 -12.860 1.00 78.06 103 GLY A CA 1
ATOM 819 C C . GLY A 1 103 ? -3.910 2.440 -12.232 1.00 78.06 103 GLY A C 1
ATOM 820 O O . GLY A 1 103 ? -3.906 3.143 -11.220 1.00 78.06 103 GLY A O 1
ATOM 821 N N . PRO A 1 104 ? -5.058 1.968 -12.751 1.00 80.94 104 PRO A N 1
ATOM 822 C CA . PRO A 1 104 ? -6.373 2.206 -12.162 1.00 80.94 104 PRO A CA 1
ATOM 823 C C . PRO A 1 104 ? -6.479 1.735 -10.709 1.00 80.94 104 PRO A C 1
ATOM 825 O O . PRO A 1 104 ? -7.098 2.421 -9.900 1.00 80.94 104 PRO A O 1
ATOM 828 N N . LEU A 1 105 ? -5.834 0.618 -10.346 1.00 77.31 105 LEU A N 1
ATOM 829 C CA . LEU A 1 105 ? -5.770 0.141 -8.959 1.00 77.31 105 LEU A CA 1
ATOM 830 C C . LEU A 1 105 ? -5.080 1.157 -8.037 1.00 77.31 105 LEU A C 1
ATOM 832 O O . LEU A 1 105 ? -5.586 1.454 -6.956 1.00 77.31 105 LEU A O 1
ATOM 836 N N . ALA A 1 106 ? -3.962 1.736 -8.478 1.00 76.75 106 ALA A N 1
ATOM 837 C CA . ALA A 1 106 ? -3.246 2.755 -7.718 1.00 76.75 106 ALA A CA 1
ATOM 838 C C . ALA A 1 106 ? -4.094 4.023 -7.505 1.00 76.75 106 ALA A C 1
ATOM 840 O O . ALA A 1 106 ? -4.061 4.606 -6.422 1.00 76.75 106 ALA A O 1
ATOM 841 N N . PHE A 1 107 ? -4.899 4.424 -8.496 1.00 75.81 107 PHE A N 1
ATOM 842 C CA . PHE A 1 107 ? -5.835 5.548 -8.358 1.00 75.81 107 PHE A CA 1
ATOM 843 C C . PHE A 1 107 ? -7.055 5.207 -7.493 1.00 75.81 107 PHE A C 1
ATOM 845 O O . PHE A 1 107 ? -7.500 6.046 -6.705 1.00 75.81 107 PHE A O 1
ATOM 852 N N . ALA A 1 108 ? -7.557 3.970 -7.573 1.00 78.50 108 ALA A N 1
ATOM 853 C CA . ALA A 1 108 ? -8.677 3.497 -6.765 1.00 78.50 108 ALA A CA 1
ATOM 854 C C . ALA A 1 108 ? -8.389 3.595 -5.258 1.00 78.50 108 ALA A C 1
ATOM 856 O O . ALA A 1 108 ? -9.315 3.822 -4.483 1.00 78.50 108 ALA A O 1
ATOM 857 N N . ASN A 1 109 ? -7.118 3.542 -4.841 1.00 77.50 109 ASN A N 1
ATOM 858 C CA . ASN A 1 109 ? -6.687 3.806 -3.465 1.00 77.50 109 ASN A CA 1
ATOM 859 C C . ASN A 1 109 ? -7.306 5.085 -2.865 1.00 77.50 109 ASN A C 1
ATOM 861 O O . ASN A 1 109 ? -7.700 5.096 -1.700 1.00 77.50 109 ASN A O 1
ATOM 865 N N . SER A 1 110 ? -7.441 6.157 -3.652 1.00 77.38 110 SER A N 1
ATOM 866 C CA . SER A 1 110 ? -8.049 7.411 -3.186 1.00 77.38 110 SER A CA 1
ATOM 867 C C . SER A 1 110 ? -9.554 7.273 -2.921 1.00 77.38 110 SER A C 1
ATOM 869 O O . SER A 1 110 ? -10.060 7.852 -1.961 1.00 77.38 110 SER A O 1
ATOM 871 N N . CYS A 1 111 ? -10.262 6.470 -3.720 1.00 75.62 111 CYS A N 1
ATOM 872 C CA . CYS A 1 111 ? -11.696 6.188 -3.574 1.00 75.62 111 CYS A CA 1
ATOM 873 C C . CYS A 1 111 ? -11.990 5.144 -2.484 1.00 75.62 111 CYS A C 1
ATOM 875 O O . CYS A 1 111 ? -13.070 5.136 -1.893 1.00 75.62 111 CYS A O 1
ATOM 877 N N . VAL A 1 112 ? -11.025 4.271 -2.201 1.00 74.56 112 VAL A N 1
ATOM 878 C CA . VAL A 1 112 ? -11.139 3.207 -1.200 1.00 74.56 112 VAL A CA 1
ATOM 879 C C . VAL A 1 112 ? -11.093 3.770 0.226 1.00 74.56 112 VAL A C 1
ATOM 881 O O . VAL A 1 112 ? -11.778 3.246 1.103 1.00 74.56 112 VAL A O 1
ATOM 884 N N . ASN A 1 113 ? -10.385 4.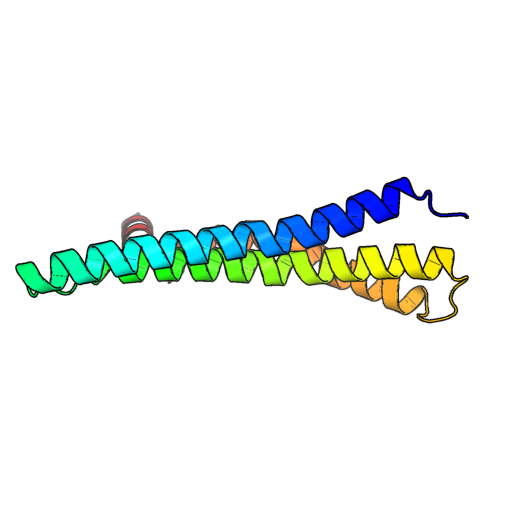881 0.462 1.00 73.94 113 ASN A N 1
ATOM 885 C CA . ASN A 1 113 ? -10.297 5.501 1.789 1.00 73.94 113 ASN A CA 1
ATOM 886 C C . ASN A 1 113 ? -11.687 5.874 2.369 1.00 73.94 113 ASN A C 1
ATOM 888 O O . ASN A 1 113 ? -12.017 5.355 3.438 1.00 73.94 113 ASN A O 1
ATOM 892 N N . PRO A 1 114 ? -12.556 6.662 1.692 1.00 73.75 114 PRO A N 1
ATOM 893 C CA . PRO A 1 114 ? -13.919 6.939 2.168 1.00 73.75 114 PRO A CA 1
ATOM 89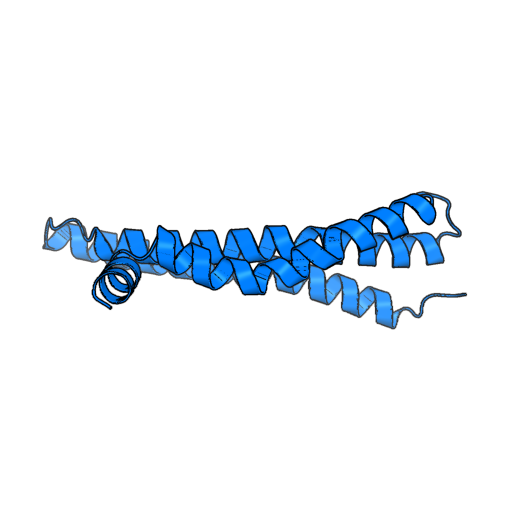4 C C . PRO A 1 114 ? -14.762 5.685 2.434 1.00 73.75 114 PRO A C 1
ATOM 896 O O . PRO A 1 114 ? -15.467 5.623 3.441 1.00 73.75 114 PRO A O 1
ATOM 899 N N . PHE A 1 115 ? -14.664 4.666 1.573 1.00 73.25 115 PHE A N 1
ATOM 900 C CA . PHE A 1 115 ? -15.383 3.399 1.741 1.00 73.25 115 PHE A CA 1
ATOM 901 C C . PHE A 1 115 ? -14.932 2.637 2.990 1.00 73.25 115 PHE A C 1
ATOM 903 O O . PHE A 1 115 ? -15.769 2.129 3.740 1.00 73.25 115 PHE A O 1
ATOM 910 N N . ILE A 1 116 ? -13.622 2.588 3.255 1.00 70.75 116 ILE A N 1
ATOM 911 C CA . ILE A 1 116 ? -13.082 1.946 4.457 1.00 70.75 116 ILE A CA 1
ATOM 912 C C . ILE A 1 116 ? -13.600 2.654 5.711 1.00 70.75 116 ILE A C 1
ATOM 914 O O . ILE A 1 116 ? -14.071 1.987 6.633 1.00 70.75 116 ILE A O 1
ATOM 918 N N . TYR A 1 117 ? -13.577 3.988 5.750 1.00 71.31 117 TYR A N 1
ATOM 919 C CA . TYR A 1 117 ? -14.100 4.729 6.898 1.00 71.31 117 TYR A CA 1
ATOM 920 C C . TYR A 1 117 ? -15.621 4.574 7.044 1.00 71.31 117 TYR A C 1
ATOM 922 O O . TYR A 1 117 ? -16.097 4.360 8.153 1.00 71.31 117 TYR A O 1
ATOM 930 N N . TYR A 1 118 ? -16.394 4.570 5.958 1.00 68.69 118 TYR A N 1
ATOM 931 C CA . TYR A 1 118 ? -17.844 4.356 6.022 1.00 68.69 118 TYR A CA 1
ATOM 932 C C . TYR A 1 118 ? -18.228 2.965 6.557 1.00 68.69 118 TYR A C 1
ATOM 934 O O . TYR A 1 118 ? -19.124 2.832 7.392 1.00 68.69 118 TYR A O 1
ATOM 942 N N . ILE A 1 119 ? -17.552 1.909 6.097 1.00 66.50 119 ILE A N 1
ATOM 943 C CA . ILE A 1 119 ? -17.876 0.529 6.485 1.00 66.50 119 ILE A CA 1
ATOM 944 C C . ILE A 1 119 ? -17.348 0.222 7.889 1.00 66.50 119 ILE A C 1
ATOM 946 O O . ILE A 1 119 ? -18.038 -0.394 8.709 1.00 66.50 119 ILE A O 1
ATOM 950 N N . PHE A 1 120 ? -16.116 0.640 8.180 1.00 64.44 120 PHE A N 1
ATOM 951 C CA . PHE A 1 120 ? -15.418 0.216 9.385 1.00 64.44 120 PHE A CA 1
ATOM 952 C C . PHE A 1 120 ? -15.451 1.243 10.510 1.00 64.44 120 PHE A C 1
ATOM 954 O O . PHE A 1 120 ? -15.280 0.826 11.654 1.00 64.44 120 PHE A O 1
ATOM 961 N N . ASP A 1 121 ? -15.751 2.521 10.270 1.00 69.31 121 ASP A N 1
ATOM 962 C CA . ASP A 1 121 ? -16.002 3.497 11.330 1.00 69.31 121 ASP A CA 1
ATOM 963 C C . ASP A 1 121 ? -17.509 3.684 11.579 1.00 69.31 121 ASP A C 1
ATOM 965 O O . ASP A 1 121 ? -18.238 4.365 10.862 1.00 69.31 121 ASP A O 1
ATOM 969 N N . SER A 1 122 ? -17.998 3.098 12.677 1.00 61.44 122 SER A N 1
ATOM 970 C CA . SER A 1 122 ? -19.402 3.242 13.095 1.00 61.44 122 SER A CA 1
ATOM 971 C C . SER A 1 122 ? -19.768 4.647 13.571 1.00 61.44 122 SER A C 1
ATOM 973 O O . SER A 1 122 ? -20.948 4.903 13.803 1.00 61.44 122 SER A O 1
ATOM 975 N N . TYR A 1 123 ? -18.786 5.509 13.838 1.00 62.56 123 TYR A N 1
ATOM 976 C CA . TYR A 1 123 ? -19.040 6.910 14.150 1.00 62.56 123 TYR A CA 1
ATOM 977 C C . TYR A 1 123 ? -19.378 7.671 12.864 1.00 62.56 123 TYR A C 1
ATOM 979 O O . TYR A 1 123 ? -20.473 8.216 12.766 1.00 62.56 123 TYR A O 1
ATOM 987 N N . ILE A 1 124 ? -18.522 7.569 11.842 1.00 62.50 124 ILE A N 1
ATOM 988 C CA . ILE A 1 124 ? -18.740 8.181 10.521 1.00 62.50 124 ILE A CA 1
ATOM 989 C C . ILE A 1 124 ? -19.993 7.618 9.841 1.00 62.50 124 ILE A C 1
ATOM 991 O O . ILE A 1 124 ? -20.818 8.383 9.351 1.00 62.50 124 ILE A O 1
ATOM 995 N N . ARG A 1 125 ? -20.217 6.297 9.896 1.00 61.56 125 ARG A N 1
ATOM 996 C CA . ARG A 1 125 ? -21.447 5.687 9.364 1.00 61.56 125 ARG A CA 1
ATOM 997 C C . ARG A 1 125 ? -22.712 6.272 9.992 1.00 61.56 125 ARG A C 1
ATOM 999 O O . ARG A 1 125 ? -23.693 6.479 9.294 1.00 61.56 125 ARG A O 1
ATOM 1006 N N . ARG A 1 126 ? -22.710 6.526 11.305 1.00 61.31 126 ARG A N 1
ATOM 1007 C CA . ARG A 1 126 ? -23.869 7.125 11.988 1.00 61.31 126 ARG A CA 1
ATOM 1008 C C . ARG A 1 126 ? -24.029 8.604 11.667 1.00 61.31 126 ARG A C 1
ATOM 1010 O O . ARG A 1 126 ? -25.157 9.034 11.495 1.00 61.31 126 ARG A O 1
ATOM 1017 N N . ALA A 1 127 ? -22.934 9.350 11.550 1.00 61.62 127 ALA A N 1
ATOM 1018 C CA . ALA A 1 127 ? -22.982 10.756 11.158 1.00 61.62 127 ALA A CA 1
ATOM 1019 C C . ALA A 1 127 ? -23.562 10.946 9.743 1.00 61.62 127 ALA A C 1
ATOM 1021 O O . ALA A 1 127 ? -24.328 11.873 9.525 1.00 61.62 127 ALA A O 1
ATOM 1022 N N . ILE A 1 128 ? -23.251 10.039 8.811 1.00 62.09 128 ILE A N 1
ATOM 1023 C CA . ILE A 1 128 ? -23.732 10.099 7.420 1.00 62.09 128 ILE A CA 1
ATOM 1024 C C . ILE A 1 128 ? -25.193 9.639 7.281 1.00 62.09 128 ILE A C 1
ATOM 1026 O O . ILE A 1 128 ? -25.910 10.173 6.451 1.00 62.09 128 ILE A O 1
ATOM 1030 N N . VAL A 1 129 ? -25.651 8.664 8.076 1.00 62.50 129 VAL A N 1
ATOM 1031 C CA . VAL A 1 129 ? -27.038 8.141 8.014 1.00 62.50 129 VAL A CA 1
ATOM 1032 C C . VAL A 1 129 ? -28.049 9.052 8.736 1.00 62.50 129 VAL A C 1
ATOM 1034 O O . VAL A 1 129 ? -29.251 8.874 8.583 1.00 62.50 129 VAL A O 1
ATOM 1037 N N . HIS A 1 130 ? -27.572 10.012 9.535 1.00 58.59 130 HIS A N 1
ATOM 1038 C CA . HIS A 1 130 ? -28.399 11.028 10.199 1.00 58.59 130 HIS A CA 1
ATOM 1039 C C . HIS A 1 130 ? -28.428 12.387 9.466 1.00 58.59 130 HIS A C 1
ATOM 1041 O O . HIS A 1 130 ? -28.988 13.337 10.011 1.00 58.59 130 HIS A O 1
ATOM 1047 N N . CYS A 1 131 ? -27.837 12.480 8.269 1.00 51.94 131 CYS A N 1
ATOM 1048 C CA . CYS A 1 131 ? -28.146 13.524 7.284 1.00 51.94 131 CYS A CA 1
ATOM 1049 C C . CYS A 1 131 ? -29.265 13.032 6.366 1.00 51.94 131 CYS A C 1
ATOM 1051 O O . CYS A 1 131 ? -30.095 13.878 5.977 1.00 51.94 131 CYS A O 1
#